Protein AF-A0A6A4R669-F1 (afdb_monomer_lite)

Sequence (78 aa):
GFNTLAAALTDNRRLWTIFMADIASPSNKLPQELKEHLVYLTEFTRQHTSKVLARQADVKPLVDINTAIMRGLRSGAP

pLDDT: mean 94.28, std 7.68, range [50.38, 98.62]

Foldseek 3Di:
DLVVVLVVLVVLLVVLVVVLVLLPDPPNDDDPVVSVVSVVVNVVSVVVSVCVNVVNDDCVVVVVVVVVVVVCVVVVVD

InterPro domains:
  IPR010845 Flagellar FlaF [PF07309] (3-73)

Structure (mmCIF, N/CA/C/O backbone):
data_AF-A0A6A4R669-F1
#
_entry.id   AF-A0A6A4R669-F1
#
loop_
_atom_site.group_PDB
_atom_site.id
_atom_site.type_symbol
_atom_site.label_atom_id
_atom_site.label_alt_id
_atom_site.label_comp_id
_atom_site.label_asym_id
_atom_site.label_entity_id
_atom_site.label_seq_id
_atom_site.pdbx_PDB_ins_code
_atom_site.Cartn_x
_atom_site.Cartn_y
_atom_site.Cartn_z
_atom_site.occupancy
_atom_site.B_iso_or_equiv
_atom_site.auth_seq_id
_atom_site.auth_comp_id
_atom_site.auth_asym_id
_atom_site.auth_atom_id
_atom_site.pdbx_PDB_model_num
ATOM 1 N N . GLY A 1 1 ? 5.706 -0.191 -19.725 1.00 90.69 1 GLY A N 1
ATOM 2 C CA . GLY A 1 1 ? 7.165 -0.410 -19.563 1.00 90.69 1 GLY A CA 1
ATOM 3 C C . GLY A 1 1 ? 7.594 -0.091 -18.139 1.00 90.69 1 GLY A C 1
ATOM 4 O O . GLY A 1 1 ? 6.738 0.254 -17.335 1.00 90.69 1 GLY A O 1
ATOM 5 N N . PHE A 1 2 ? 8.890 -0.177 -17.812 1.00 94.12 2 PHE A N 1
ATOM 6 C CA . PHE A 1 2 ? 9.377 0.024 -16.433 1.00 94.12 2 PHE A CA 1
ATOM 7 C C . PHE A 1 2 ? 9.024 1.405 -15.846 1.00 94.12 2 PHE A C 1
ATOM 9 O O . PHE A 1 2 ? 8.633 1.479 -14.689 1.00 94.12 2 PHE A O 1
AT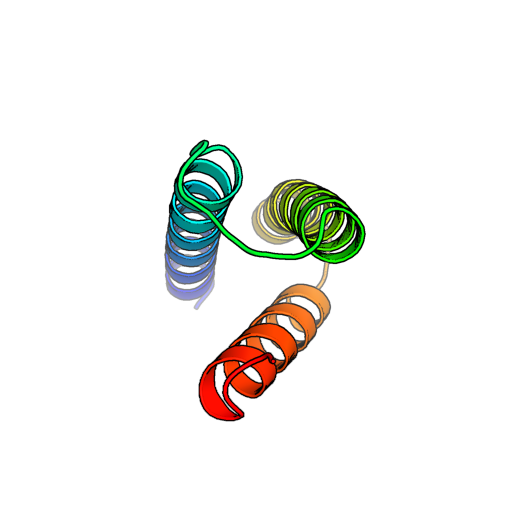OM 16 N N . ASN A 1 3 ? 9.047 2.479 -16.644 1.00 97.19 3 ASN A N 1
ATOM 17 C CA . ASN A 1 3 ? 8.639 3.818 -16.184 1.00 97.19 3 ASN A CA 1
ATOM 18 C C . ASN A 1 3 ? 7.171 3.863 -15.730 1.00 97.19 3 ASN A C 1
ATOM 20 O O . ASN A 1 3 ? 6.861 4.440 -14.694 1.00 97.19 3 ASN A O 1
ATOM 24 N N . THR A 1 4 ? 6.275 3.200 -16.468 1.00 97.88 4 THR A N 1
ATOM 25 C CA . THR A 1 4 ? 4.857 3.070 -16.096 1.00 97.88 4 THR A CA 1
ATOM 26 C C . THR A 1 4 ? 4.694 2.313 -14.779 1.00 97.88 4 THR A C 1
ATOM 28 O O . THR A 1 4 ? 3.899 2.711 -13.936 1.00 97.88 4 THR A O 1
ATOM 31 N N . LEU A 1 5 ? 5.478 1.247 -14.581 1.00 97.31 5 LEU A N 1
ATOM 32 C CA . LEU A 1 5 ? 5.496 0.504 -13.323 1.00 97.31 5 LEU A CA 1
ATOM 33 C C . LEU A 1 5 ? 6.009 1.380 -12.172 1.00 97.31 5 LEU A C 1
ATOM 35 O O . LEU A 1 5 ? 5.390 1.414 -11.117 1.00 97.31 5 LEU A O 1
ATOM 39 N N . ALA A 1 6 ? 7.102 2.118 -12.367 1.00 97.88 6 ALA A N 1
ATOM 40 C CA . ALA A 1 6 ? 7.656 2.992 -11.337 1.00 97.88 6 ALA A CA 1
ATOM 41 C C . ALA A 1 6 ? 6.675 4.104 -10.918 1.00 97.88 6 ALA A C 1
ATOM 43 O O . ALA A 1 6 ? 6.542 4.387 -9.726 1.00 97.88 6 ALA A O 1
ATOM 44 N N . ALA A 1 7 ? 5.944 4.683 -11.876 1.00 98.19 7 ALA A N 1
ATOM 45 C CA . ALA A 1 7 ? 4.864 5.629 -11.601 1.00 98.19 7 ALA A CA 1
ATOM 46 C C . ALA A 1 7 ? 3.744 4.979 -10.769 1.00 98.19 7 ALA A C 1
ATOM 48 O O . ALA A 1 7 ? 3.438 5.463 -9.683 1.00 98.19 7 ALA A O 1
ATOM 49 N N . ALA A 1 8 ? 3.234 3.815 -11.192 1.00 97.94 8 ALA A N 1
ATOM 50 C CA . ALA A 1 8 ? 2.196 3.087 -10.456 1.00 97.94 8 ALA A CA 1
ATOM 51 C C . ALA A 1 8 ? 2.625 2.710 -9.023 1.00 97.94 8 ALA A C 1
ATOM 53 O O . ALA A 1 8 ? 1.837 2.784 -8.083 1.00 97.94 8 ALA A O 1
ATOM 54 N N . LEU A 1 9 ? 3.892 2.339 -8.828 1.00 97.69 9 LEU A N 1
ATOM 55 C CA . LEU A 1 9 ? 4.464 2.063 -7.508 1.00 97.69 9 LEU A CA 1
ATOM 56 C C . LEU A 1 9 ? 4.553 3.315 -6.623 1.00 97.69 9 LEU A C 1
ATOM 58 O O . LEU A 1 9 ? 4.406 3.227 -5.402 1.00 97.69 9 LEU A O 1
ATOM 62 N N . THR A 1 10 ? 4.786 4.475 -7.231 1.00 96.88 10 THR A N 1
ATOM 63 C CA . THR A 1 10 ? 4.824 5.766 -6.536 1.00 96.88 10 THR A CA 1
ATOM 64 C C . THR A 1 10 ? 3.421 6.179 -6.098 1.00 96.88 10 THR A C 1
ATOM 66 O O . THR A 1 10 ? 3.226 6.540 -4.936 1.00 96.88 10 THR A O 1
ATOM 69 N N . ASP A 1 11 ? 2.432 6.022 -6.977 1.00 97.19 11 ASP A N 1
ATOM 70 C CA . ASP A 1 11 ? 1.021 6.259 -6.659 1.00 97.19 11 ASP A CA 1
ATOM 71 C C . ASP A 1 11 ? 0.533 5.320 -5.552 1.00 97.19 11 ASP A C 1
ATOM 73 O O . ASP A 1 11 ? -0.103 5.758 -4.593 1.00 97.19 11 ASP A O 1
ATOM 77 N N . ASN A 1 12 ? 0.916 4.042 -5.618 1.00 96.31 12 ASN A N 1
ATOM 78 C CA . ASN A 1 12 ? 0.629 3.072 -4.568 1.00 96.31 12 ASN A CA 1
ATOM 79 C C . ASN A 1 12 ? 1.191 3.518 -3.207 1.00 96.31 12 ASN A C 1
ATOM 81 O O . ASN A 1 12 ? 0.482 3.497 -2.206 1.00 96.31 12 ASN A O 1
ATOM 85 N N . ARG A 1 13 ? 2.443 3.988 -3.146 1.00 95.50 13 ARG A N 1
ATOM 86 C CA . ARG A 1 13 ? 3.012 4.525 -1.896 1.00 95.50 13 ARG A CA 1
ATOM 87 C C . ARG A 1 13 ? 2.227 5.719 -1.367 1.00 95.50 13 ARG A C 1
ATOM 89 O O . ARG A 1 13 ? 1.983 5.789 -0.167 1.00 95.50 13 ARG A O 1
ATOM 96 N N . ARG A 1 14 ? 1.817 6.634 -2.249 1.00 96.69 14 ARG A N 1
ATOM 97 C CA . ARG A 1 14 ? 1.013 7.803 -1.873 1.00 96.69 14 ARG A CA 1
ATOM 98 C C . ARG A 1 14 ? -0.329 7.391 -1.266 1.00 96.69 14 ARG A C 1
ATOM 100 O O . ARG A 1 14 ? -0.735 7.984 -0.271 1.00 96.69 14 ARG A O 1
ATOM 107 N N . LEU A 1 15 ? -0.984 6.372 -1.824 1.00 94.94 15 LEU A N 1
ATOM 108 C CA . LEU A 1 15 ? -2.220 5.816 -1.271 1.00 94.94 15 LEU A CA 1
ATOM 109 C C . LEU A 1 15 ? -2.016 5.306 0.16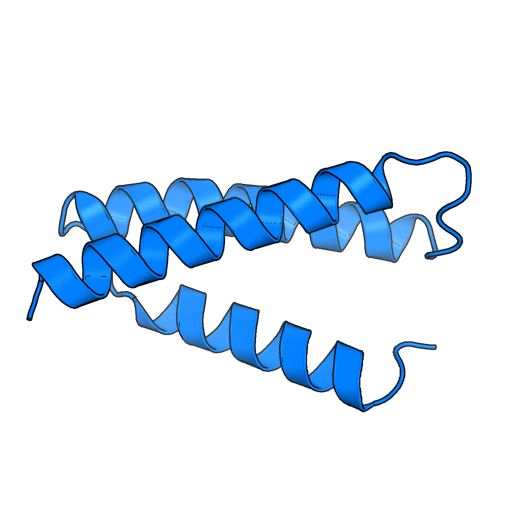1 1.00 94.94 15 LEU A C 1
ATOM 111 O O . LEU A 1 15 ? -2.766 5.679 1.059 1.00 94.94 15 LEU A O 1
ATOM 115 N N . TRP A 1 16 ? -0.967 4.516 0.392 1.00 96.38 16 TRP A N 1
ATOM 116 C CA . TRP A 1 16 ? -0.651 4.001 1.725 1.00 96.38 16 TRP A CA 1
ATOM 117 C C . TRP A 1 16 ? -0.324 5.111 2.732 1.00 96.38 16 TRP A C 1
ATOM 119 O O . TRP A 1 16 ? -0.733 5.021 3.886 1.00 96.38 16 TRP A O 1
ATOM 129 N N . THR A 1 17 ? 0.325 6.200 2.306 1.00 96.00 17 THR A N 1
ATOM 130 C CA . THR A 1 17 ? 0.512 7.387 3.160 1.00 96.00 17 THR A CA 1
ATOM 131 C C . THR A 1 17 ? -0.822 8.002 3.588 1.00 96.00 17 THR A C 1
ATOM 133 O O . THR A 1 17 ? -0.972 8.379 4.748 1.00 96.00 17 THR A O 1
ATOM 136 N N . ILE A 1 18 ? -1.799 8.090 2.679 1.00 95.50 18 ILE A N 1
ATOM 137 C CA . ILE A 1 18 ? -3.137 8.617 2.989 1.00 95.50 18 ILE A CA 1
ATOM 138 C C . ILE A 1 18 ? -3.855 7.698 3.982 1.00 95.50 18 ILE A C 1
ATOM 140 O O . ILE A 1 18 ? -4.392 8.186 4.974 1.00 95.50 18 ILE A O 1
ATOM 144 N N . PHE A 1 19 ? -3.816 6.379 3.764 1.00 93.50 19 PHE A N 1
ATOM 145 C CA . PHE A 1 19 ? -4.394 5.413 4.702 1.00 93.50 19 PHE A CA 1
ATOM 146 C C . PHE A 1 19 ? -3.781 5.534 6.093 1.00 93.50 19 PHE A C 1
ATOM 148 O O . PHE A 1 19 ? -4.512 5.586 7.073 1.00 93.50 19 PHE A O 1
ATOM 155 N N . MET A 1 20 ? -2.457 5.646 6.192 1.00 95.06 20 MET A N 1
ATOM 156 C CA . MET A 1 20 ? -1.796 5.778 7.488 1.00 95.06 20 MET A CA 1
ATOM 157 C C . MET A 1 20 ? -2.125 7.084 8.207 1.00 95.06 20 MET A C 1
ATOM 159 O O . MET A 1 20 ? -2.26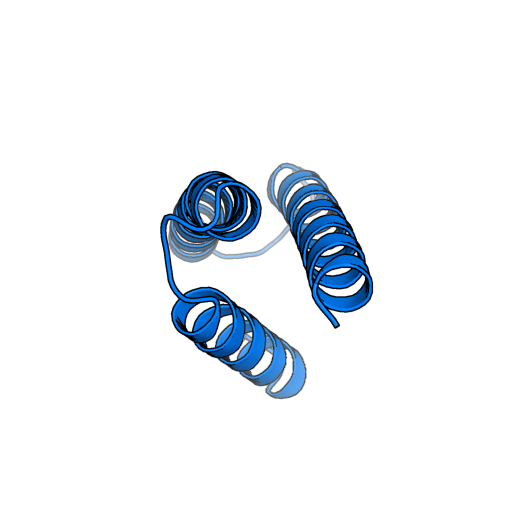7 7.074 9.428 1.00 95.06 20 MET A O 1
ATOM 163 N N . ALA A 1 21 ? -2.280 8.186 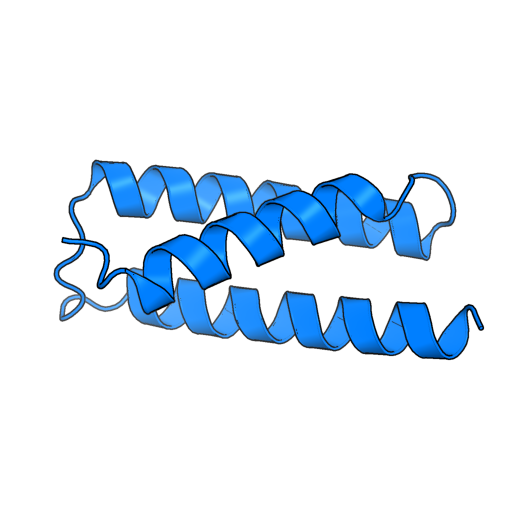7.471 1.00 96.06 21 ALA A N 1
ATOM 164 C CA . ALA A 1 21 ? -2.723 9.449 8.051 1.00 96.06 21 ALA A CA 1
ATOM 165 C C . ALA A 1 21 ? -4.145 9.339 8.629 1.00 96.06 21 ALA A C 1
ATOM 167 O O . ALA A 1 21 ? -4.388 9.813 9.737 1.00 96.06 21 ALA A O 1
ATOM 168 N N . ASP A 1 22 ? -5.061 8.673 7.919 1.00 94.75 22 ASP A N 1
ATOM 169 C CA . ASP A 1 22 ? -6.424 8.437 8.403 1.00 94.75 22 ASP A CA 1
ATOM 170 C C . ASP A 1 22 ? -6.454 7.471 9.600 1.00 94.75 22 ASP A C 1
ATOM 172 O O . ASP A 1 22 ? -7.061 7.774 10.622 1.00 94.75 22 ASP A O 1
ATOM 176 N N . ILE A 1 23 ? -5.723 6.353 9.535 1.00 94.38 23 ILE A N 1
ATOM 177 C CA . ILE A 1 23 ? -5.614 5.364 10.624 1.00 94.38 23 ILE A CA 1
ATOM 178 C C . ILE A 1 23 ? -5.084 5.996 11.918 1.00 94.38 23 ILE A C 1
ATOM 180 O O . ILE A 1 23 ? -5.543 5.642 13.008 1.00 94.38 23 ILE A O 1
ATOM 184 N N . ALA A 1 24 ? -4.132 6.927 11.801 1.00 93.06 24 ALA A N 1
ATOM 185 C CA . ALA A 1 24 ? -3.554 7.652 12.929 1.00 93.06 24 ALA A CA 1
ATOM 186 C C . ALA A 1 24 ? -4.497 8.715 13.522 1.00 93.06 24 ALA A C 1
ATOM 188 O O . ALA A 1 24 ? -4.235 9.216 14.618 1.00 93.06 24 ALA A O 1
ATOM 189 N N . SER A 1 25 ? -5.586 9.069 12.832 1.00 95.56 25 SER A N 1
ATOM 190 C CA . SER A 1 25 ? -6.561 10.025 13.348 1.00 95.56 25 SER A CA 1
ATOM 191 C C . SER A 1 25 ? -7.307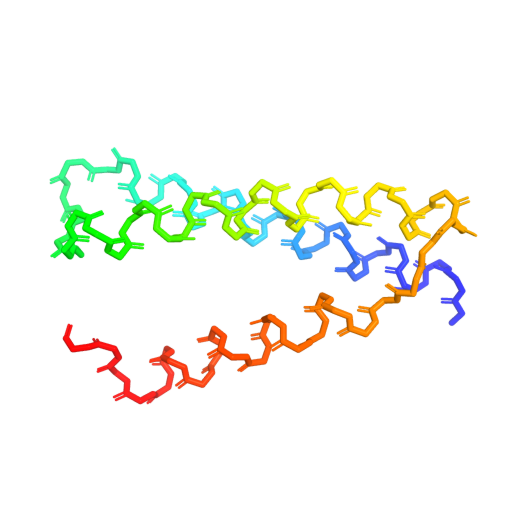 9.456 14.565 1.00 95.56 25 SER A C 1
ATOM 193 O O . SER A 1 25 ? -7.840 8.343 14.495 1.00 95.56 25 SER A O 1
ATOM 195 N N . PRO A 1 26 ? -7.479 10.237 15.651 1.00 92.44 26 PRO A N 1
ATOM 196 C CA . PRO A 1 26 ? -8.339 9.856 16.774 1.00 92.44 26 PRO A CA 1
ATOM 197 C C . PRO A 1 26 ? -9.804 9.617 16.375 1.00 92.44 26 PRO A C 1
ATOM 199 O O . PRO A 1 26 ? -10.529 8.927 17.085 1.00 92.44 26 PRO A O 1
ATOM 202 N N . SER A 1 27 ? -10.256 10.187 15.250 1.00 93.69 27 SER A N 1
ATOM 203 C CA . SER A 1 27 ? -11.617 10.000 14.734 1.00 93.69 27 SER A CA 1
ATOM 204 C C . SER A 1 27 ? -11.816 8.691 13.964 1.00 93.69 27 SER A C 1
ATOM 206 O O . SER A 1 27 ? -12.963 8.328 13.690 1.00 93.69 27 SER A O 1
ATOM 208 N N . ASN A 1 28 ? -10.741 7.980 13.606 1.00 94.81 28 ASN A N 1
ATOM 209 C CA . ASN A 1 28 ? -10.837 6.726 12.870 1.00 94.81 28 ASN A CA 1
ATOM 210 C C . ASN A 1 28 ? -11.332 5.602 13.794 1.00 94.81 28 ASN A C 1
ATOM 212 O O . ASN A 1 28 ? -10.718 5.290 14.819 1.00 94.81 28 ASN A O 1
ATOM 216 N N . LYS A 1 29 ? -12.445 4.979 13.398 1.00 93.88 29 LYS A N 1
ATOM 217 C CA . LYS A 1 29 ? -13.202 4.011 14.207 1.00 93.88 29 LYS A CA 1
ATOM 218 C C . LYS A 1 29 ? -12.861 2.549 13.926 1.00 93.88 29 LYS A C 1
ATOM 220 O O . LYS A 1 29 ? -13.549 1.671 14.437 1.00 93.88 29 LYS A O 1
ATOM 225 N N . LEU A 1 30 ? -11.838 2.274 13.117 1.00 93.38 30 LEU A N 1
ATOM 226 C CA . LEU A 1 30 ? -11.448 0.894 12.850 1.00 93.38 30 LEU A CA 1
ATOM 227 C C . LEU A 1 30 ? -11.003 0.206 14.154 1.00 93.38 30 LEU A C 1
ATOM 229 O O . LEU A 1 30 ? -10.365 0.853 14.995 1.00 93.38 30 LEU A O 1
ATOM 233 N N . PRO A 1 31 ? -11.294 -1.095 14.327 1.00 95.31 31 PRO A N 1
ATOM 234 C CA . PRO A 1 31 ? -10.775 -1.867 15.448 1.00 95.31 31 PRO A CA 1
ATOM 235 C C . PRO A 1 31 ? -9.245 -1.802 15.515 1.00 95.31 31 PRO A C 1
ATOM 237 O O . PRO A 1 31 ? -8.574 -1.803 14.482 1.00 95.31 31 PRO A O 1
ATOM 240 N N . GLN A 1 32 ? -8.690 -1.781 16.728 1.00 94.25 32 GLN A N 1
ATOM 241 C CA . GLN A 1 32 ? -7.243 -1.668 16.953 1.00 94.25 32 GLN A CA 1
ATOM 242 C C . GLN A 1 32 ? -6.447 -2.755 16.212 1.00 94.25 32 GLN A C 1
ATOM 244 O O . GLN A 1 32 ? -5.465 -2.449 15.543 1.00 94.25 32 GLN A O 1
ATOM 249 N N . GLU A 1 33 ? -6.927 -3.998 16.243 1.00 95.50 33 GLU A N 1
ATOM 250 C CA . GLU A 1 33 ? -6.318 -5.121 15.521 1.00 95.50 33 GLU A CA 1
ATOM 251 C C . GLU A 1 33 ? -6.248 -4.869 14.004 1.00 95.50 33 GLU A C 1
ATOM 253 O O . GLU A 1 33 ? -5.233 -5.122 13.355 1.00 95.50 33 GLU A O 1
ATOM 258 N N . LEU A 1 34 ? -7.305 -4.297 13.417 1.00 94.12 34 LEU A N 1
ATOM 259 C CA . LEU A 1 34 ? -7.312 -3.959 11.996 1.00 94.12 34 LEU A CA 1
ATOM 260 C C . LEU A 1 34 ? -6.316 -2.835 11.687 1.00 94.12 34 LEU A C 1
ATOM 262 O O . LEU A 1 34 ? -5.631 -2.893 10.666 1.00 94.12 34 LEU A O 1
ATOM 266 N N . LYS A 1 35 ? -6.192 -1.837 12.570 1.00 95.44 35 LYS A N 1
ATOM 267 C CA . LYS A 1 35 ? -5.182 -0.777 12.431 1.00 95.44 35 LYS A CA 1
ATOM 268 C C . LYS A 1 35 ? -3.768 -1.360 12.440 1.00 95.44 35 LYS A C 1
ATOM 270 O O . LYS A 1 35 ? -2.967 -1.000 11.583 1.00 95.44 35 LYS A O 1
ATOM 275 N N . GLU A 1 36 ? -3.475 -2.291 13.343 1.00 95.88 36 GLU A N 1
ATOM 276 C CA . GLU A 1 36 ? -2.173 -2.966 13.434 1.00 95.88 36 GLU A CA 1
ATOM 277 C C . GLU A 1 36 ? -1.850 -3.778 12.175 1.00 95.88 36 GLU A C 1
ATOM 279 O O . GLU A 1 36 ? -0.755 -3.656 11.617 1.00 95.88 36 GLU A O 1
ATOM 284 N N . HIS A 1 37 ? -2.819 -4.535 11.655 1.00 95.56 37 HIS A N 1
ATOM 285 C CA . HIS A 1 37 ? -2.657 -5.240 10.385 1.00 95.56 37 HIS A CA 1
ATOM 286 C C . HIS A 1 37 ? -2.394 -4.280 9.214 1.00 95.56 37 HIS A C 1
ATOM 288 O O . HIS A 1 37 ? -1.525 -4.542 8.380 1.00 95.56 37 HIS A O 1
ATOM 294 N N . LEU A 1 38 ? -3.092 -3.143 9.151 1.00 95.88 38 LEU A N 1
ATOM 295 C CA . LEU A 1 38 ? -2.878 -2.134 8.109 1.00 95.88 38 LEU A CA 1
ATOM 296 C C . LEU A 1 38 ? -1.507 -1.449 8.233 1.00 95.88 38 LEU A C 1
ATOM 298 O O . LEU A 1 38 ? -0.862 -1.196 7.213 1.00 95.88 38 LEU A O 1
ATOM 302 N N . VAL A 1 39 ? -1.017 -1.213 9.454 1.00 95.44 39 VAL A N 1
ATOM 303 C CA . VAL A 1 39 ? 0.347 -0.714 9.704 1.00 95.44 39 VAL A CA 1
ATOM 304 C C . VAL A 1 39 ? 1.379 -1.702 9.156 1.00 95.44 39 VAL A C 1
ATOM 306 O O . VAL A 1 39 ? 2.281 -1.307 8.414 1.00 95.44 39 VAL A O 1
ATOM 309 N N . TYR A 1 40 ? 1.223 -2.994 9.454 1.00 96.56 40 TYR A N 1
ATOM 310 C CA . TYR A 1 40 ? 2.114 -4.035 8.939 1.00 96.56 40 TYR A CA 1
ATOM 311 C C . TYR A 1 40 ? 2.117 -4.084 7.403 1.00 96.56 40 TYR A C 1
ATOM 313 O O . TYR A 1 40 ? 3.181 -4.093 6.778 1.00 96.56 40 TYR A O 1
ATOM 321 N N . LEU A 1 41 ? 0.936 -4.059 6.776 1.00 96.88 41 LEU A N 1
ATOM 322 C CA . LEU A 1 41 ? 0.811 -4.071 5.316 1.00 96.88 41 LEU A CA 1
ATOM 323 C C . LEU A 1 41 ? 1.412 -2.822 4.663 1.00 96.88 41 LEU A C 1
ATOM 325 O O . LEU A 1 41 ? 2.015 -2.928 3.590 1.00 96.88 41 LEU A O 1
ATOM 329 N N . THR A 1 42 ? 1.298 -1.661 5.308 1.00 96.50 42 THR A N 1
ATOM 330 C CA . THR A 1 42 ? 1.948 -0.420 4.863 1.00 96.50 42 THR A CA 1
ATOM 331 C C . THR A 1 42 ? 3.460 -0.599 4.831 1.00 96.50 42 THR A C 1
ATOM 333 O O . THR A 1 42 ? 4.105 -0.295 3.823 1.00 96.50 42 THR A O 1
ATOM 336 N N . GLU A 1 43 ? 4.036 -1.129 5.912 1.00 96.62 43 GLU A N 1
ATOM 337 C CA . GLU A 1 43 ? 5.480 -1.301 6.023 1.00 96.62 43 GLU A CA 1
ATOM 338 C C . GLU A 1 43 ? 6.006 -2.326 5.013 1.00 96.62 43 GLU A C 1
ATOM 340 O O . GLU A 1 43 ? 6.960 -2.044 4.279 1.00 96.62 43 GLU A O 1
ATOM 345 N N . PHE A 1 44 ? 5.324 -3.468 4.886 1.00 97.44 44 PHE A N 1
ATOM 346 C CA . PHE A 1 44 ? 5.618 -4.456 3.851 1.00 97.44 44 PHE A CA 1
ATOM 347 C C . PHE A 1 44 ? 5.570 -3.826 2.455 1.00 97.44 44 PHE A C 1
ATOM 349 O O . PHE A 1 44 ? 6.516 -3.955 1.674 1.00 97.44 44 PHE A O 1
ATOM 356 N N . THR A 1 45 ? 4.499 -3.094 2.142 1.00 97.38 45 THR A N 1
ATOM 357 C CA . THR A 1 45 ? 4.312 -2.462 0.834 1.00 97.38 45 THR A CA 1
ATOM 358 C C . THR A 1 45 ? 5.419 -1.456 0.538 1.00 97.38 45 THR A C 1
ATOM 360 O O . THR A 1 45 ? 5.967 -1.453 -0.569 1.00 97.38 45 THR A O 1
ATOM 363 N N . ARG A 1 46 ? 5.811 -0.633 1.518 1.00 97.00 46 ARG A N 1
ATOM 364 C CA . ARG A 1 46 ? 6.897 0.345 1.378 1.00 97.00 46 ARG A CA 1
ATOM 365 C C . ARG A 1 46 ? 8.221 -0.342 1.047 1.00 97.00 46 ARG A C 1
ATOM 367 O O . ARG A 1 46 ? 8.859 0.033 0.052 1.00 97.00 46 ARG A O 1
ATOM 374 N N . GLN A 1 47 ? 8.604 -1.344 1.842 1.00 98.06 47 GLN A N 1
ATOM 375 C CA . GLN A 1 47 ? 9.850 -2.093 1.669 1.00 98.06 47 GLN A CA 1
ATOM 376 C C . GLN A 1 47 ? 9.871 -2.864 0.345 1.00 98.06 47 GLN A C 1
ATOM 378 O O . GLN A 1 47 ? 10.831 -2.764 -0.421 1.00 98.06 47 GLN A O 1
ATOM 383 N N . HIS A 1 48 ? 8.803 -3.602 0.039 1.00 98.44 48 HIS A N 1
ATOM 384 C CA . HIS A 1 48 ? 8.726 -4.419 -1.170 1.00 98.44 48 HIS A CA 1
ATOM 385 C C . HIS A 1 48 ? 8.688 -3.557 -2.431 1.00 98.44 48 HIS A C 1
ATOM 387 O O . HIS A 1 48 ? 9.365 -3.869 -3.406 1.00 98.44 48 HIS A O 1
ATOM 393 N N . THR A 1 49 ? 8.026 -2.396 -2.388 1.00 98.00 49 THR A N 1
ATOM 394 C CA . THR A 1 49 ? 8.094 -1.416 -3.483 1.00 98.00 49 THR A CA 1
ATOM 395 C C . THR A 1 49 ? 9.534 -0.973 -3.765 1.00 98.00 49 THR A C 1
ATOM 397 O O . THR A 1 49 ? 9.910 -0.859 -4.930 1.00 98.00 49 THR A O 1
ATOM 400 N N . SER A 1 50 ? 10.368 -0.762 -2.734 1.00 98.00 50 SER A N 1
ATOM 401 C CA . SER A 1 50 ? 11.781 -0.399 -2.944 1.00 98.00 50 SER A CA 1
ATOM 402 C C . SER A 1 50 ? 12.533 -1.515 -3.661 1.00 98.00 50 SER A C 1
ATOM 404 O O . SER A 1 50 ? 13.304 -1.238 -4.576 1.00 98.00 50 SER A O 1
ATOM 406 N N . LYS A 1 51 ? 12.265 -2.775 -3.298 1.00 98.62 51 LYS A N 1
ATOM 407 C CA . LYS A 1 51 ? 12.869 -3.941 -3.954 1.00 98.62 51 LYS A CA 1
ATOM 408 C C . LYS A 1 51 ? 12.433 -4.060 -5.417 1.00 98.62 51 LYS A C 1
ATOM 410 O O . LYS A 1 51 ? 13.274 -4.314 -6.272 1.00 98.62 51 LYS A O 1
ATOM 415 N N . VAL A 1 52 ? 11.159 -3.818 -5.735 1.00 98.31 52 VAL A N 1
ATOM 416 C CA . VAL A 1 52 ? 10.668 -3.835 -7.127 1.00 98.31 52 VAL A CA 1
ATOM 417 C C . VAL A 1 52 ? 11.305 -2.711 -7.953 1.00 98.31 52 VAL A C 1
ATOM 419 O O . VAL A 1 52 ? 11.767 -2.956 -9.067 1.00 98.31 52 VAL A O 1
ATOM 422 N N . LEU A 1 53 ? 11.406 -1.493 -7.406 1.00 97.69 53 LEU A N 1
ATOM 423 C CA . LEU A 1 53 ? 12.091 -0.373 -8.070 1.00 97.69 53 LEU A CA 1
ATOM 424 C C . LEU A 1 53 ? 13.585 -0.657 -8.291 1.00 97.69 53 LEU A C 1
ATOM 426 O O . LEU A 1 53 ? 14.133 -0.277 -9.322 1.00 97.69 53 LEU A O 1
ATOM 430 N N . ALA A 1 54 ? 14.228 -1.379 -7.371 1.00 97.94 54 ALA A N 1
ATOM 431 C CA . ALA A 1 54 ? 15.599 -1.864 -7.522 1.00 97.94 54 ALA A CA 1
ATOM 432 C C . ALA A 1 54 ? 15.727 -3.089 -8.453 1.00 97.94 54 ALA A C 1
ATOM 434 O O . ALA A 1 54 ? 16.833 -3.583 -8.650 1.00 97.94 54 ALA A O 1
ATOM 435 N N . ARG A 1 55 ? 14.619 -3.587 -9.027 1.00 97.19 55 ARG A N 1
ATOM 436 C CA . ARG A 1 55 ? 14.545 -4.815 -9.845 1.00 97.19 55 ARG A CA 1
ATOM 437 C C . ARG A 1 55 ? 15.007 -6.081 -9.111 1.00 97.19 55 ARG A C 1
ATOM 439 O O . ARG A 1 55 ? 15.513 -7.013 -9.722 1.00 97.19 55 ARG A O 1
ATOM 446 N N . GLN A 1 56 ? 14.810 -6.111 -7.797 1.00 98.31 56 GLN A N 1
ATOM 447 C CA . GLN A 1 56 ? 15.196 -7.200 -6.894 1.00 98.31 56 GLN A CA 1
ATOM 448 C C . GLN A 1 56 ? 14.001 -8.042 -6.423 1.00 98.31 56 GLN A C 1
ATOM 450 O O . GLN A 1 56 ? 14.177 -8.983 -5.654 1.00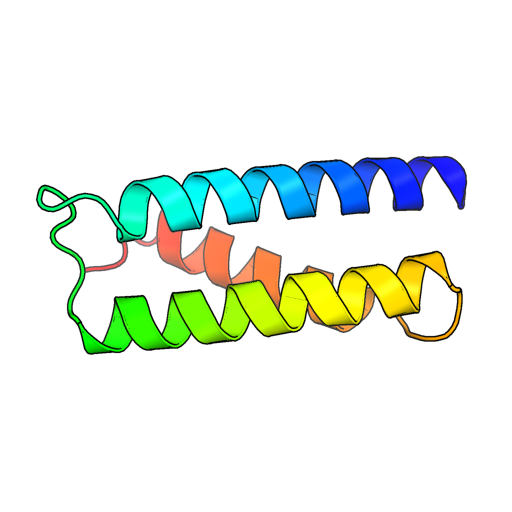 98.31 56 GLN A O 1
ATOM 455 N N . ALA A 1 57 ? 12.780 -7.695 -6.832 1.00 98.19 57 ALA A N 1
ATOM 456 C CA . ALA A 1 57 ? 11.572 -8.419 -6.462 1.00 98.19 57 ALA A CA 1
ATOM 457 C C . ALA A 1 57 ? 10.486 -8.307 -7.537 1.00 98.19 57 ALA A C 1
ATOM 459 O O . ALA A 1 57 ? 10.462 -7.353 -8.318 1.00 98.19 57 ALA A O 1
ATOM 460 N N . ASP A 1 58 ? 9.567 -9.272 -7.525 1.00 98.00 58 ASP A N 1
ATOM 461 C CA . ASP A 1 58 ? 8.374 -9.286 -8.370 1.00 98.00 58 ASP A CA 1
ATOM 462 C C . ASP A 1 58 ? 7.294 -8.327 -7.830 1.00 98.00 58 ASP A C 1
ATOM 464 O O . ASP A 1 58 ? 7.166 -8.135 -6.617 1.00 98.00 58 ASP A O 1
ATOM 468 N N . VAL A 1 59 ? 6.508 -7.721 -8.724 1.00 97.94 59 VAL A N 1
ATOM 469 C CA . VAL A 1 59 ? 5.417 -6.793 -8.379 1.00 97.94 59 VAL A CA 1
ATOM 470 C C . VAL A 1 59 ? 4.160 -7.506 -7.861 1.00 97.94 59 VAL A C 1
ATOM 472 O O . VAL A 1 59 ? 3.368 -6.902 -7.140 1.00 97.94 59 VAL A O 1
ATOM 475 N N . LYS A 1 60 ? 3.970 -8.787 -8.188 1.00 98.19 60 LYS A N 1
ATOM 476 C CA . LYS A 1 60 ? 2.771 -9.581 -7.897 1.00 98.19 60 LYS A CA 1
ATOM 477 C C . LYS A 1 60 ? 2.296 -9.497 -6.437 1.00 98.19 60 LYS A C 1
ATOM 479 O O . LYS A 1 60 ? 1.108 -9.241 -6.257 1.00 98.19 60 LYS A O 1
ATOM 484 N N . PRO A 1 61 ? 3.158 -9.574 -5.401 1.00 98.12 61 PRO A N 1
ATOM 485 C CA . PRO A 1 61 ? 2.708 -9.423 -4.014 1.00 98.12 61 PRO A CA 1
ATOM 486 C C . PRO A 1 61 ? 2.006 -8.085 -3.736 1.00 98.12 61 PRO A C 1
ATOM 488 O O . PRO A 1 61 ? 1.027 -8.039 -2.997 1.00 98.12 61 PRO A O 1
ATOM 491 N N . LEU A 1 62 ? 2.458 -6.991 -4.361 1.00 98.12 62 LEU A N 1
ATOM 492 C CA . LEU A 1 62 ? 1.822 -5.676 -4.218 1.00 98.12 62 LEU A CA 1
ATOM 493 C C . LEU A 1 62 ? 0.456 -5.634 -4.905 1.00 98.12 62 LEU A C 1
ATOM 495 O O . LEU A 1 62 ? -0.463 -4.986 -4.408 1.00 98.12 62 LEU A O 1
ATOM 499 N N . VAL A 1 63 ? 0.315 -6.317 -6.043 1.00 97.69 63 VAL A N 1
ATOM 500 C CA . VAL A 1 63 ? -0.968 -6.435 -6.749 1.00 97.69 63 VAL A CA 1
ATOM 501 C C . VAL A 1 63 ? -1.965 -7.213 -5.896 1.00 97.69 63 VAL A C 1
ATOM 503 O O . VAL A 1 63 ? -3.098 -6.763 -5.723 1.00 97.69 63 VAL A O 1
ATOM 506 N N . ASP A 1 64 ? -1.543 -8.336 -5.320 1.00 97.94 64 ASP A N 1
ATOM 507 C CA . ASP A 1 64 ? -2.405 -9.197 -4.510 1.00 97.94 64 ASP A CA 1
ATOM 508 C C . ASP A 1 64 ? -2.910 -8.462 -3.255 1.00 97.94 64 ASP A C 1
ATOM 510 O O . ASP A 1 64 ? -4.117 -8.464 -2.984 1.00 97.94 64 ASP A O 1
ATOM 514 N N . ILE A 1 65 ? -2.021 -7.744 -2.552 1.00 96.88 65 ILE A N 1
ATOM 515 C CA . ILE A 1 65 ? -2.367 -6.922 -1.380 1.00 96.88 65 ILE A CA 1
ATOM 516 C C . ILE A 1 65 ? -3.356 -5.818 -1.755 1.00 96.88 65 ILE A C 1
ATOM 518 O O . ILE A 1 65 ? -4.429 -5.723 -1.160 1.00 96.88 65 ILE A O 1
ATOM 522 N N . ASN A 1 66 ? -3.044 -5.000 -2.763 1.00 95.19 66 ASN A N 1
ATOM 523 C CA . ASN A 1 66 ? -3.923 -3.896 -3.153 1.00 95.19 66 ASN A CA 1
ATOM 524 C C . ASN A 1 66 ? -5.288 -4.391 -3.634 1.00 95.19 66 ASN A C 1
ATOM 526 O O . ASN A 1 66 ? -6.316 -3.776 -3.350 1.00 95.19 66 ASN A O 1
ATOM 530 N N . THR A 1 67 ? -5.325 -5.538 -4.314 1.00 95.69 67 THR A N 1
ATOM 531 C CA . THR A 1 67 ? -6.585 -6.149 -4.740 1.00 95.69 67 THR A CA 1
ATOM 532 C C . THR A 1 67 ? -7.404 -6.622 -3.541 1.00 95.69 67 THR A C 1
ATOM 534 O O . THR A 1 67 ? -8.620 -6.422 -3.525 1.00 95.69 67 THR A O 1
ATOM 537 N N . ALA A 1 68 ? -6.769 -7.206 -2.520 1.00 94.31 68 ALA A N 1
ATOM 538 C CA . ALA A 1 68 ? -7.441 -7.596 -1.282 1.00 94.31 68 ALA A CA 1
ATOM 539 C C . ALA A 1 68 ? -8.015 -6.386 -0.529 1.00 94.31 68 ALA A C 1
ATOM 541 O O . ALA A 1 68 ? -9.189 -6.417 -0.159 1.00 94.31 68 ALA A O 1
ATOM 542 N N . ILE A 1 69 ? -7.247 -5.299 -0.399 1.00 92.50 69 ILE A N 1
ATOM 543 C CA . ILE A 1 69 ? -7.711 -4.044 0.212 1.00 92.50 69 ILE A CA 1
ATOM 544 C C . ILE A 1 69 ? -8.910 -3.476 -0.552 1.00 92.50 69 ILE A C 1
ATOM 546 O O . ILE A 1 69 ? -9.954 -3.215 0.039 1.00 92.50 69 ILE A O 1
ATOM 550 N N . MET A 1 70 ? -8.817 -3.362 -1.881 1.00 93.06 70 MET A N 1
ATOM 551 C CA . MET A 1 70 ? -9.925 -2.877 -2.708 1.00 93.06 70 MET A CA 1
ATOM 552 C C . MET A 1 70 ? -11.188 -3.740 -2.583 1.00 93.06 70 MET A C 1
ATOM 554 O O . MET A 1 70 ? -12.297 -3.214 -2.657 1.00 93.06 70 MET A O 1
ATOM 558 N N . ARG A 1 71 ? -11.046 -5.063 -2.413 1.00 93.19 71 ARG A N 1
ATOM 559 C CA . ARG A 1 71 ? -12.191 -5.942 -2.130 1.00 93.19 71 ARG A CA 1
ATOM 560 C C . ARG A 1 71 ? -12.811 -5.618 -0.774 1.00 93.19 71 ARG A C 1
ATOM 562 O O . ARG A 1 71 ? -14.020 -5.428 -0.738 1.00 93.19 71 ARG A O 1
ATOM 569 N N . GLY A 1 72 ? -12.000 -5.489 0.277 1.00 89.88 72 GLY A N 1
ATOM 570 C CA . GLY A 1 72 ? -12.469 -5.131 1.620 1.00 89.88 72 GLY A CA 1
ATOM 571 C C . GLY A 1 72 ? -13.200 -3.786 1.665 1.00 89.88 72 GLY A C 1
ATOM 572 O O . GLY A 1 72 ? -14.262 -3.675 2.270 1.00 89.88 72 GLY A O 1
ATOM 573 N N . LEU A 1 73 ? -12.687 -2.778 0.952 1.00 88.88 73 LEU A N 1
ATOM 574 C CA . LEU A 1 73 ? -13.330 -1.464 0.846 1.00 88.88 73 LEU A CA 1
ATOM 575 C C . LEU A 1 73 ? -14.690 -1.535 0.133 1.00 88.88 73 LEU A C 1
ATOM 577 O O . LEU A 1 73 ? -15.639 -0.884 0.556 1.00 88.88 73 LEU A O 1
ATOM 581 N N . ARG A 1 74 ? -14.810 -2.343 -0.931 1.00 89.44 74 ARG A N 1
ATOM 582 C CA . ARG A 1 74 ? -16.076 -2.513 -1.670 1.00 89.44 74 ARG A CA 1
ATOM 583 C C . ARG A 1 74 ? -17.122 -3.317 -0.913 1.00 89.44 74 ARG A C 1
ATOM 585 O O . ARG A 1 74 ? -18.306 -3.069 -1.102 1.00 89.44 74 ARG A O 1
ATOM 592 N N . SER A 1 75 ? -16.705 -4.285 -0.101 1.00 82.81 75 SER A N 1
ATOM 593 C CA . SER A 1 75 ? -17.629 -5.062 0.727 1.00 82.81 75 SER A CA 1
ATOM 594 C C . SER A 1 75 ? -18.160 -4.277 1.926 1.00 82.81 75 SER A C 1
ATOM 596 O O . SER A 1 75 ? -18.978 -4.822 2.654 1.00 82.81 75 SER A O 1
ATOM 598 N N . GLY A 1 76 ? -17.697 -3.034 2.133 1.00 68.56 76 GLY A N 1
ATOM 599 C CA . GLY A 1 76 ? -17.983 -2.274 3.342 1.00 68.56 76 GLY A CA 1
ATOM 600 C C . GLY A 1 76 ? -17.406 -3.007 4.540 1.00 68.56 76 GLY A C 1
ATOM 601 O O . GLY A 1 76 ? -18.175 -3.528 5.339 1.00 68.56 76 GLY A O 1
ATOM 602 N N . ALA A 1 77 ? -16.065 -3.128 4.592 1.00 57.75 77 ALA A N 1
ATOM 603 C CA . ALA A 1 77 ? -15.347 -3.601 5.780 1.00 57.75 77 ALA A CA 1
ATOM 604 C C . ALA A 1 77 ? -16.098 -3.122 7.037 1.00 57.75 77 ALA A C 1
ATOM 606 O O . ALA A 1 77 ? -16.453 -1.942 7.052 1.00 57.75 77 ALA A O 1
ATOM 607 N N . PRO A 1 78 ? -16.413 -4.045 7.965 1.00 50.38 78 PRO A N 1
ATOM 608 C CA . PRO A 1 78 ? -17.540 -3.944 8.894 1.00 50.38 78 PRO A CA 1
ATOM 609 C C . PRO A 1 78 ? -17.721 -2.571 9.542 1.00 50.38 78 PRO A C 1
ATOM 611 O O . PRO A 1 78 ? -16.697 -1.944 9.898 1.00 50.38 78 PRO A O 1
#

Organism: NCBI:txid2578117

Radius of gyration: 13.37 Å; chains: 1; bounding box: 34×20×36 Å

Secondary structure (DSSP, 8-state):
-HHHHHHHHHHHHHHHHHHHHHHTSTT--S-HHHHHHHHHHHHHHHHHHHHHHTTSS-SHHHHHHHHHHHHHHHTT--